Protein AF-A0A382MTM5-F1 (afdb_monomer_lite)

pLDDT: mean 97.76, std 1.12, range [91.94, 98.69]

Structure (mmCIF, N/CA/C/O backbone):
data_AF-A0A382MTM5-F1
#
_entry.id   AF-A0A382MTM5-F1
#
loop_
_atom_site.group_PDB
_atom_site.id
_atom_site.type_symbol
_atom_site.label_atom_id
_atom_site.label_alt_id
_atom_site.label_comp_id
_atom_site.label_asym_id
_atom_site.label_entity_id
_atom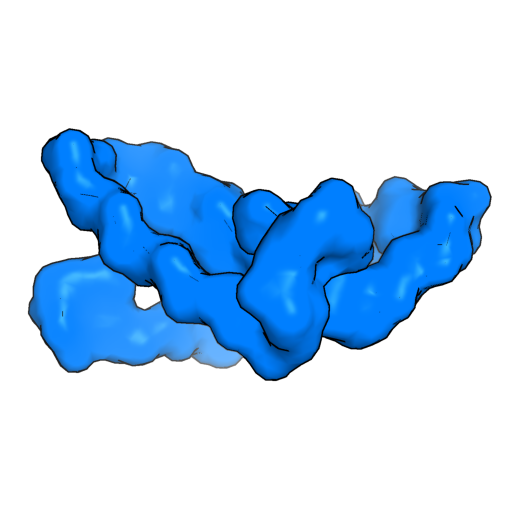_site.label_seq_id
_atom_site.pdbx_PDB_ins_code
_atom_site.Cartn_x
_atom_site.Cartn_y
_atom_site.Cartn_z
_atom_site.occupancy
_atom_site.B_iso_or_equiv
_atom_site.auth_seq_id
_atom_site.auth_comp_id
_atom_site.auth_asym_id
_atom_site.auth_atom_id
_atom_site.pdbx_PDB_model_num
ATOM 1 N N . VAL A 1 1 ? -10.175 6.602 2.877 1.00 96.94 1 VAL A N 1
ATOM 2 C CA . VAL A 1 1 ? -11.533 6.013 2.704 1.00 96.94 1 VAL A CA 1
ATOM 3 C C . VAL A 1 1 ? -12.597 7.008 3.160 1.00 96.94 1 VAL A C 1
ATOM 5 O O . VAL A 1 1 ? -12.372 7.675 4.163 1.00 96.94 1 VAL A O 1
ATOM 8 N N . ASN A 1 2 ? -13.727 7.145 2.450 1.00 97.38 2 ASN A N 1
ATOM 9 C CA . ASN A 1 2 ? -14.841 8.048 2.813 1.00 97.38 2 ASN A CA 1
ATOM 10 C C . ASN A 1 2 ? -14.401 9.495 3.129 1.00 97.38 2 ASN A C 1
ATOM 12 O O . ASN A 1 2 ? -14.769 10.062 4.156 1.00 97.38 2 ASN A O 1
ATOM 16 N N . GLY A 1 3 ? -13.536 10.061 2.279 1.00 96.62 3 GLY A N 1
ATOM 17 C CA . GLY A 1 3 ? -12.996 11.420 2.437 1.00 96.62 3 GLY A CA 1
ATOM 18 C C . GLY A 1 3 ? -11.937 11.592 3.535 1.00 96.62 3 GLY A C 1
ATOM 19 O O . GLY A 1 3 ? -11.416 12.690 3.702 1.00 96.62 3 GLY A O 1
ATOM 20 N N . LYS A 1 4 ? -11.590 10.532 4.275 1.00 97.94 4 LYS A N 1
ATOM 21 C CA . LYS A 1 4 ? -10.551 10.555 5.315 1.00 97.94 4 LYS A CA 1
ATOM 22 C C . LYS A 1 4 ? -9.249 9.937 4.816 1.00 97.94 4 LYS A C 1
ATOM 24 O O . LYS A 1 4 ? -9.267 8.914 4.121 1.00 97.94 4 LYS A O 1
ATOM 29 N N . THR A 1 5 ? -8.130 10.544 5.199 1.00 97.88 5 THR A N 1
ATOM 30 C CA . THR A 1 5 ? -6.781 10.036 4.923 1.00 97.88 5 THR A CA 1
ATOM 31 C C . THR A 1 5 ? -6.475 8.799 5.768 1.00 97.88 5 THR A C 1
ATOM 33 O O . THR A 1 5 ? -7.027 8.630 6.856 1.00 97.88 5 THR A O 1
ATOM 36 N N . ILE A 1 6 ? -5.575 7.946 5.276 1.00 98.25 6 ILE A N 1
ATOM 37 C CA . ILE A 1 6 ? -4.982 6.856 6.063 1.00 98.25 6 ILE A CA 1
ATOM 38 C C . ILE A 1 6 ? -4.240 7.422 7.289 1.00 98.25 6 ILE A C 1
ATOM 40 O O . ILE A 1 6 ? -3.721 8.541 7.236 1.00 98.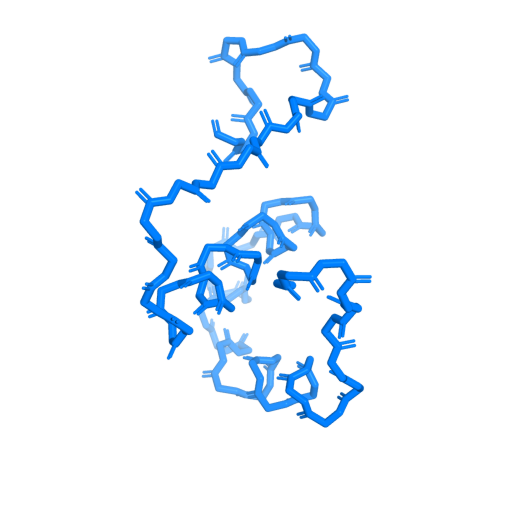25 6 ILE A O 1
ATOM 44 N N . SER A 1 7 ? -4.199 6.674 8.397 1.00 98.44 7 SER A N 1
ATOM 45 C CA . SER A 1 7 ? -3.494 7.100 9.613 1.00 98.44 7 SER A CA 1
ATOM 46 C C . SER A 1 7 ? -2.002 6.749 9.570 1.00 98.44 7 SER A C 1
ATOM 48 O O . SER A 1 7 ? -1.589 5.781 8.925 1.00 98.44 7 SER A O 1
ATOM 50 N N . ASN A 1 8 ? -1.182 7.501 10.309 1.00 98.44 8 ASN A N 1
ATOM 51 C CA . ASN A 1 8 ? 0.256 7.232 10.411 1.00 98.44 8 ASN A CA 1
ATOM 52 C C . ASN A 1 8 ? 0.542 5.859 11.035 1.00 98.44 8 ASN A C 1
ATOM 54 O O . ASN A 1 8 ? 1.479 5.169 10.635 1.00 98.44 8 ASN A O 1
ATOM 58 N N . GLU A 1 9 ? -0.276 5.432 11.992 1.00 98.56 9 GLU A N 1
ATOM 59 C CA . GLU A 1 9 ? -0.159 4.133 12.654 1.00 98.56 9 GLU A CA 1
ATOM 60 C C . GLU A 1 9 ? -0.403 2.988 11.668 1.00 98.56 9 GLU A C 1
ATOM 62 O O . GLU A 1 9 ? 0.312 1.981 11.701 1.00 98.56 9 GLU A O 1
ATOM 67 N N . GLU A 1 10 ? -1.376 3.144 10.765 1.00 98.44 10 GLU A N 1
ATOM 68 C CA . GLU A 1 10 ? -1.649 2.153 9.727 1.00 98.44 10 GLU A CA 1
ATOM 69 C C . GLU A 1 10 ? -0.495 2.074 8.719 1.00 98.44 10 GLU A C 1
ATOM 71 O O . GLU A 1 10 ? -0.045 0.967 8.407 1.00 98.44 10 GLU A O 1
ATOM 76 N N . ILE A 1 11 ? 0.061 3.220 8.304 1.00 98.56 11 ILE A N 1
ATOM 77 C CA . ILE A 1 11 ? 1.263 3.279 7.454 1.00 98.56 11 ILE A CA 1
ATOM 78 C C . ILE A 1 11 ? 2.423 2.531 8.124 1.00 98.56 11 ILE A C 1
ATOM 80 O O . ILE A 1 11 ? 3.025 1.637 7.527 1.00 98.56 11 ILE A O 1
ATOM 84 N N . ILE A 1 12 ? 2.730 2.849 9.387 1.00 98.56 12 ILE A N 1
ATOM 85 C CA . ILE A 1 12 ? 3.824 2.211 10.137 1.00 98.56 12 ILE A CA 1
ATOM 86 C C . ILE A 1 12 ? 3.598 0.698 10.241 1.00 98.56 12 ILE A C 1
ATOM 88 O O . ILE A 1 12 ? 4.538 -0.086 10.079 1.00 98.56 12 ILE A O 1
ATOM 92 N N . THR A 1 13 ? 2.360 0.279 10.497 1.00 98.56 13 THR A N 1
ATOM 93 C CA . THR A 1 13 ? 1.991 -1.136 10.610 1.00 98.56 13 THR A CA 1
ATOM 94 C C . THR A 1 13 ? 2.187 -1.868 9.286 1.00 98.56 13 THR A C 1
ATOM 96 O O . THR A 1 13 ? 2.809 -2.933 9.265 1.00 98.56 13 THR A O 1
ATOM 99 N N . PHE A 1 14 ? 1.728 -1.285 8.175 1.00 98.56 14 PHE A N 1
ATOM 100 C CA . PHE A 1 14 ? 1.934 -1.837 6.838 1.00 98.56 14 PHE A CA 1
ATOM 101 C C . PHE A 1 14 ? 3.425 -1.974 6.516 1.00 98.56 14 PHE A C 1
ATOM 103 O O . PHE A 1 14 ? 3.875 -3.047 6.107 1.00 98.56 14 PHE A O 1
ATOM 110 N N . MET A 1 15 ? 4.208 -0.919 6.759 1.00 98.50 15 MET A N 1
ATOM 111 C CA . MET A 1 15 ? 5.641 -0.914 6.462 1.00 98.50 15 MET A CA 1
ATOM 112 C C . MET A 1 15 ? 6.391 -1.969 7.275 1.00 98.50 15 MET A C 1
ATOM 114 O O . MET A 1 15 ? 7.224 -2.686 6.723 1.00 98.50 15 MET A O 1
ATOM 118 N N . LYS A 1 16 ? 6.074 -2.124 8.568 1.00 98.38 16 LYS A N 1
ATOM 119 C CA . LYS A 1 16 ? 6.670 -3.169 9.417 1.00 98.38 16 LYS A CA 1
ATOM 120 C C . LYS A 1 16 ? 6.299 -4.573 8.941 1.00 98.38 16 LYS A C 1
ATOM 122 O O . LYS A 1 16 ? 7.175 -5.430 8.856 1.00 98.38 16 LYS A O 1
ATOM 127 N N . LYS A 1 17 ? 5.024 -4.802 8.607 1.00 98.44 17 LYS A N 1
ATOM 128 C CA . LYS A 1 17 ? 4.521 -6.104 8.142 1.00 98.44 17 LYS A CA 1
ATOM 129 C C . LYS A 1 17 ? 5.172 -6.530 6.824 1.00 98.44 17 LYS A C 1
ATOM 131 O O . LYS A 1 17 ? 5.565 -7.684 6.681 1.00 98.44 17 LYS A O 1
ATOM 136 N N . ASN A 1 18 ? 5.320 -5.599 5.883 1.00 98.38 18 ASN A N 1
ATOM 137 C CA . ASN A 1 18 ? 5.745 -5.901 4.515 1.00 98.38 18 ASN A CA 1
ATOM 138 C C . ASN A 1 18 ? 7.231 -5.624 4.242 1.00 98.38 18 ASN A C 1
ATOM 140 O O . ASN A 1 18 ? 7.699 -5.873 3.133 1.00 98.38 18 ASN A O 1
ATOM 144 N N . GLN A 1 19 ? 8.003 -5.173 5.240 1.00 98.06 19 GLN A N 1
ATOM 145 C CA . GLN A 1 19 ? 9.402 -4.759 5.070 1.00 98.06 19 GLN A CA 1
ATOM 146 C C . GLN A 1 19 ? 10.267 -5.801 4.346 1.00 98.06 19 GLN A C 1
ATOM 148 O O . GLN A 1 19 ? 11.076 -5.447 3.489 1.00 98.06 19 GLN A O 1
ATOM 153 N N . LYS A 1 20 ? 10.114 -7.087 4.691 1.00 98.31 20 LYS A N 1
AT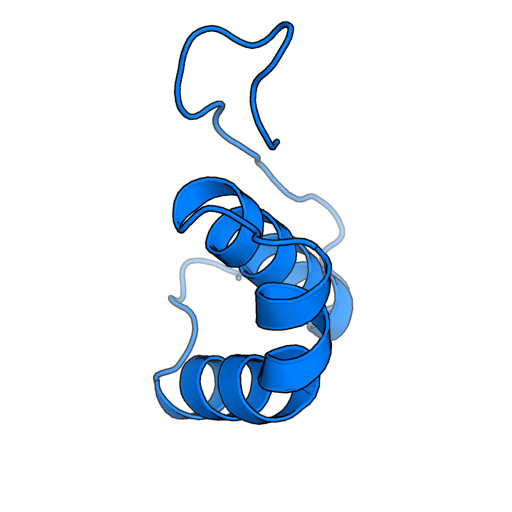OM 154 C CA . LYS A 1 20 ? 10.865 -8.176 4.048 1.00 98.31 20 LYS A CA 1
ATOM 155 C C . LYS A 1 20 ? 10.489 -8.322 2.573 1.00 98.31 20 LYS A C 1
ATOM 157 O O . LYS A 1 20 ? 11.378 -8.449 1.743 1.00 98.31 20 LYS A O 1
ATOM 162 N N . HIS A 1 21 ? 9.200 -8.256 2.247 1.00 98.00 21 HIS A N 1
ATOM 163 C CA . HIS A 1 21 ? 8.717 -8.365 0.870 1.00 98.00 21 HIS A CA 1
ATOM 164 C C . HIS A 1 21 ? 9.205 -7.198 0.015 1.00 98.00 21 HIS A C 1
ATOM 166 O O . HIS A 1 21 ? 9.811 -7.444 -1.021 1.00 98.00 21 HIS A O 1
ATOM 172 N N . ILE A 1 22 ? 9.042 -5.962 0.504 1.00 98.38 22 ILE A N 1
ATOM 173 C CA . ILE A 1 22 ? 9.501 -4.735 -0.169 1.00 98.38 22 ILE A CA 1
ATOM 174 C C . ILE A 1 22 ? 10.992 -4.836 -0.512 1.00 98.38 22 ILE A C 1
ATOM 176 O O . ILE A 1 22 ? 11.387 -4.566 -1.642 1.00 98.38 22 ILE A O 1
ATOM 180 N N . LYS A 1 23 ? 11.821 -5.287 0.443 1.00 98.00 23 LYS A N 1
ATOM 181 C CA . LYS A 1 23 ? 13.264 -5.469 0.229 1.00 98.00 23 LYS A CA 1
ATOM 182 C C . LYS A 1 23 ? 13.584 -6.589 -0.760 1.00 98.00 23 LYS A C 1
ATOM 184 O O . LYS A 1 23 ? 14.444 -6.399 -1.612 1.00 98.00 23 LYS A O 1
ATOM 189 N N . ASN A 1 24 ? 12.916 -7.736 -0.648 1.00 98.44 24 ASN A N 1
ATOM 190 C CA . ASN A 1 24 ? 13.212 -8.910 -1.470 1.00 98.44 24 ASN A CA 1
ATOM 191 C C . ASN A 1 24 ? 12.894 -8.686 -2.951 1.00 98.44 24 ASN A C 1
ATOM 193 O O . ASN A 1 24 ? 13.649 -9.143 -3.801 1.00 98.44 24 ASN A O 1
ATOM 197 N N . ILE A 1 25 ? 11.796 -7.989 -3.252 1.00 97.56 25 ILE A N 1
ATOM 198 C CA . ILE A 1 25 ? 11.399 -7.680 -4.635 1.00 97.56 25 ILE A CA 1
ATOM 199 C C . ILE A 1 25 ? 11.961 -6.341 -5.123 1.00 97.56 25 ILE A C 1
ATOM 201 O O . ILE A 1 25 ? 11.686 -5.950 -6.249 1.00 97.56 25 ILE A O 1
ATOM 205 N N . GLN A 1 26 ? 12.722 -5.640 -4.274 1.00 97.94 26 GLN A N 1
ATOM 206 C CA . GLN A 1 26 ? 13.268 -4.308 -4.545 1.00 97.94 26 GLN A CA 1
ATOM 207 C C . GLN A 1 26 ? 12.196 -3.313 -5.011 1.00 97.94 26 GLN A C 1
ATOM 209 O O . GLN A 1 26 ? 12.414 -2.541 -5.942 1.00 97.94 26 GLN A O 1
ATOM 214 N N . SER A 1 27 ? 11.034 -3.340 -4.352 1.00 97.94 27 SER A N 1
ATOM 215 C CA . SER A 1 27 ? 9.904 -2.501 -4.746 1.00 97.94 27 SER A CA 1
ATOM 216 C C . SER A 1 27 ? 10.260 -1.022 -4.630 1.00 97.94 27 SER A C 1
ATOM 218 O O . SER A 1 27 ? 10.857 -0.576 -3.643 1.00 97.94 27 SER A O 1
ATOM 220 N N . THR A 1 28 ? 9.863 -0.257 -5.639 1.00 98.06 28 THR A N 1
ATOM 221 C CA . THR A 1 28 ? 9.986 1.196 -5.627 1.00 98.06 28 THR A CA 1
ATOM 222 C C . THR A 1 28 ? 9.049 1.810 -4.589 1.00 98.06 28 THR A C 1
ATOM 224 O O . THR A 1 28 ? 8.101 1.182 -4.104 1.00 98.06 28 THR A O 1
ATOM 227 N N . PHE A 1 29 ? 9.291 3.081 -4.261 1.00 96.75 29 PHE A N 1
ATOM 228 C CA . PHE A 1 29 ? 8.375 3.845 -3.420 1.00 96.75 29 PHE A CA 1
ATOM 229 C C . PHE A 1 29 ? 6.946 3.813 -3.979 1.00 96.75 29 PHE A C 1
ATOM 231 O O . PHE A 1 29 ? 6.019 3.522 -3.230 1.00 96.75 29 PHE A O 1
ATOM 238 N N . PHE A 1 30 ? 6.788 4.043 -5.287 1.00 97.31 30 PHE A N 1
ATOM 239 C CA . PHE A 1 30 ? 5.481 4.183 -5.928 1.00 97.31 30 PHE A CA 1
ATOM 240 C C . PHE A 1 30 ? 4.687 2.870 -5.943 1.00 97.31 30 PHE A C 1
ATOM 242 O O . PHE A 1 30 ? 3.508 2.841 -5.586 1.00 97.31 30 PHE A O 1
ATOM 249 N N . GLU A 1 31 ? 5.355 1.759 -6.249 1.00 98.19 31 GLU A N 1
ATOM 250 C CA . GLU A 1 31 ? 4.766 0.420 -6.160 1.00 98.19 31 GLU A CA 1
ATOM 251 C C . GLU A 1 31 ? 4.352 0.089 -4.720 1.00 98.19 31 GLU A C 1
ATOM 253 O O . GLU A 1 31 ? 3.230 -0.354 -4.472 1.00 98.19 31 GLU A O 1
ATOM 258 N N . THR A 1 32 ? 5.226 0.366 -3.746 1.00 98.44 32 THR A N 1
ATOM 259 C CA . THR A 1 32 ? 4.949 0.099 -2.328 1.00 98.44 32 THR A CA 1
ATOM 260 C C . THR A 1 32 ? 3.746 0.901 -1.831 1.00 98.44 32 THR A C 1
ATOM 262 O O . THR A 1 32 ? 2.887 0.355 -1.134 1.00 98.44 32 THR A O 1
ATOM 265 N N . THR A 1 33 ? 3.656 2.188 -2.179 1.00 97.94 33 THR A N 1
ATOM 266 C CA . THR A 1 33 ? 2.520 3.034 -1.789 1.00 97.94 33 THR A CA 1
ATOM 267 C C . THR A 1 33 ? 1.229 2.635 -2.491 1.00 97.94 33 THR A C 1
ATOM 269 O O . THR A 1 33 ? 0.168 2.713 -1.877 1.00 97.94 33 THR A O 1
ATOM 272 N N . THR A 1 34 ? 1.306 2.149 -3.732 1.00 98.38 34 THR A N 1
ATOM 273 C CA . THR A 1 34 ? 0.133 1.656 -4.467 1.00 98.38 34 THR A CA 1
ATOM 274 C C . THR A 1 34 ? -0.445 0.407 -3.803 1.00 98.38 34 THR A C 1
ATOM 276 O O . THR A 1 34 ? -1.633 0.357 -3.484 1.00 98.38 34 THR A O 1
ATOM 279 N N . VAL A 1 35 ? 0.409 -0.561 -3.453 1.00 98.38 35 VAL A N 1
ATOM 280 C CA . VAL A 1 35 ? -0.014 -1.745 -2.685 1.00 98.38 35 VAL A CA 1
ATOM 281 C C . VAL A 1 35 ? -0.565 -1.352 -1.310 1.00 98.38 35 VAL A C 1
ATOM 283 O O . VAL A 1 35 ? -1.548 -1.933 -0.853 1.00 98.38 35 VAL A O 1
ATOM 286 N N . MET A 1 36 ? 0.024 -0.350 -0.648 1.00 98.69 36 MET A N 1
ATOM 287 C CA . MET A 1 36 ? -0.483 0.166 0.628 1.00 98.69 36 MET A CA 1
ATOM 288 C C . MET A 1 36 ? -1.888 0.764 0.496 1.00 98.69 36 MET A C 1
ATOM 290 O O . MET A 1 36 ? -2.730 0.525 1.362 1.00 98.69 36 MET A O 1
ATOM 294 N N . ALA A 1 37 ? -2.164 1.501 -0.584 1.00 98.56 37 ALA A N 1
ATOM 295 C CA . ALA A 1 37 ? -3.498 2.017 -0.867 1.00 98.56 37 ALA A CA 1
ATOM 296 C C . ALA A 1 37 ? -4.508 0.875 -1.065 1.00 98.56 37 ALA A C 1
ATOM 298 O O . ALA A 1 37 ? -5.583 0.906 -0.465 1.00 98.56 37 ALA A O 1
ATOM 299 N N . PHE A 1 38 ? -4.148 -0.170 -1.819 1.00 98.50 38 PHE A N 1
ATOM 300 C CA . PHE A 1 38 ? -5.013 -1.341 -2.016 1.00 98.50 38 PHE A CA 1
ATOM 301 C C . PHE A 1 38 ? -5.278 -2.109 -0.718 1.00 98.50 38 PHE A C 1
ATOM 303 O O . PHE A 1 38 ? -6.421 -2.481 -0.455 1.00 98.50 38 PHE A O 1
ATOM 310 N N . ASP A 1 39 ? -4.262 -2.296 0.128 1.00 98.56 39 ASP A N 1
ATOM 311 C CA . ASP A 1 39 ? -4.422 -2.908 1.453 1.00 98.56 39 ASP A CA 1
ATOM 312 C C . ASP A 1 39 ? -5.352 -2.071 2.350 1.00 98.56 39 ASP A C 1
ATOM 314 O O . ASP A 1 39 ? -6.259 -2.620 2.979 1.00 98.56 39 ASP A O 1
ATOM 318 N N . HIS A 1 40 ? -5.199 -0.741 2.353 1.00 98.56 40 HIS A N 1
ATOM 319 C CA . HIS A 1 40 ? -6.077 0.167 3.098 1.00 98.56 40 HIS A CA 1
ATOM 320 C C . HIS A 1 40 ? -7.530 0.103 2.601 1.00 98.56 40 HIS A C 1
ATOM 322 O O . HIS A 1 40 ? -8.449 0.004 3.416 1.00 98.56 40 HIS A O 1
ATOM 328 N N . PHE A 1 41 ? -7.761 0.110 1.285 1.00 98.62 41 PHE A N 1
ATOM 329 C CA . PHE A 1 41 ? -9.106 -0.013 0.711 1.00 98.62 41 PHE A CA 1
ATOM 330 C C . PHE A 1 41 ? -9.751 -1.367 1.021 1.00 98.62 41 PHE A C 1
ATOM 332 O O . PHE A 1 41 ? -10.910 -1.405 1.435 1.00 98.62 41 PHE A O 1
ATOM 339 N N . SER A 1 42 ? -8.987 -2.456 0.899 1.00 98.00 42 SER A N 1
ATOM 340 C CA . SER A 1 42 ? -9.443 -3.816 1.199 1.00 98.00 42 SER A CA 1
ATOM 341 C C . SER A 1 42 ? -9.878 -3.967 2.660 1.00 98.00 42 SER A C 1
ATOM 343 O O . SER A 1 42 ? -10.991 -4.409 2.931 1.00 98.00 42 SER A O 1
ATOM 345 N N . LYS A 1 43 ? -9.069 -3.495 3.619 1.00 97.94 43 LYS A N 1
ATOM 346 C CA . LYS A 1 43 ? -9.416 -3.526 5.056 1.00 97.94 43 LYS A CA 1
ATOM 347 C C . LYS A 1 43 ? -10.701 -2.777 5.398 1.00 97.94 43 LYS A C 1
ATOM 349 O O . LYS A 1 43 ? -11.372 -3.131 6.365 1.00 97.94 43 LYS A O 1
ATOM 354 N N . HIS A 1 44 ? -11.017 -1.728 4.643 1.00 97.94 44 HIS A N 1
ATOM 355 C CA . HIS A 1 44 ? -12.222 -0.932 4.851 1.00 97.94 44 HIS A CA 1
ATOM 356 C C . HIS A 1 44 ? -13.429 -1.449 4.063 1.00 97.94 44 HIS A C 1
ATOM 358 O O . HIS A 1 44 ? -14.506 -0.876 4.208 1.00 97.94 44 HIS A O 1
ATOM 364 N N . ASN A 1 45 ? -13.268 -2.520 3.276 1.00 98.00 45 ASN A N 1
ATOM 365 C CA . ASN A 1 45 ? -14.317 -3.123 2.455 1.00 98.00 45 ASN A CA 1
ATOM 366 C C . ASN A 1 45 ? -15.058 -2.075 1.609 1.00 98.00 45 ASN A C 1
ATOM 368 O O . ASN A 1 45 ? -16.284 -2.000 1.642 1.00 98.00 45 ASN A O 1
ATOM 372 N N . VAL A 1 46 ? -14.311 -1.214 0.909 1.00 98.19 46 VAL A N 1
ATOM 373 C CA . VAL A 1 46 ? -14.924 -0.185 0.057 1.00 98.19 46 VAL A CA 1
ATOM 374 C C . VAL A 1 46 ? -15.698 -0.827 -1.093 1.00 98.19 46 VAL A C 1
ATOM 376 O O . VAL A 1 46 ? -15.205 -1.757 -1.726 1.00 98.19 46 VAL A O 1
ATOM 379 N N . ASP A 1 47 ? -16.876 -0.291 -1.408 1.00 98.44 47 ASP A N 1
ATOM 380 C CA . ASP A 1 47 ? -17.654 -0.745 -2.567 1.00 98.44 47 ASP A CA 1
ATOM 381 C C . ASP A 1 47 ? -16.984 -0.341 -3.889 1.00 98.44 47 ASP A C 1
ATOM 383 O O . ASP A 1 47 ? -17.043 -1.059 -4.886 1.00 98.44 47 ASP A O 1
ATOM 387 N N . ILE A 1 48 ? -16.346 0.835 -3.897 1.00 97.94 48 ILE A N 1
ATOM 388 C CA . ILE A 1 48 ? -15.664 1.417 -5.054 1.00 97.94 48 ILE A CA 1
ATOM 389 C C . ILE A 1 48 ? -14.351 2.051 -4.589 1.00 97.94 48 ILE A C 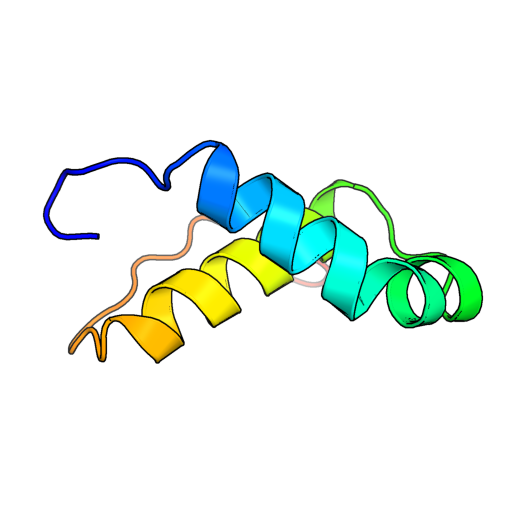1
ATOM 391 O O . ILE A 1 48 ? -14.329 2.843 -3.643 1.00 97.94 48 ILE A O 1
ATOM 395 N N . ALA A 1 49 ? -13.262 1.744 -5.295 1.00 97.94 49 ALA A N 1
ATOM 396 C CA . ALA A 1 49 ? -11.985 2.439 -5.185 1.00 97.94 49 ALA A CA 1
ATOM 397 C C . ALA A 1 49 ? -11.715 3.226 -6.475 1.00 97.94 49 ALA A C 1
ATOM 399 O O . ALA A 1 49 ? -11.863 2.693 -7.573 1.00 97.94 49 ALA A O 1
ATOM 400 N N . ILE A 1 50 ? -11.315 4.491 -6.340 1.00 97.81 50 ILE A N 1
ATOM 401 C CA . ILE A 1 50 ? -10.862 5.328 -7.457 1.00 97.81 50 ILE A CA 1
ATOM 402 C C . ILE A 1 50 ? -9.341 5.372 -7.390 1.00 97.81 50 ILE A C 1
ATOM 404 O O . ILE A 1 50 ? -8.786 5.733 -6.351 1.00 97.81 50 ILE A O 1
ATOM 40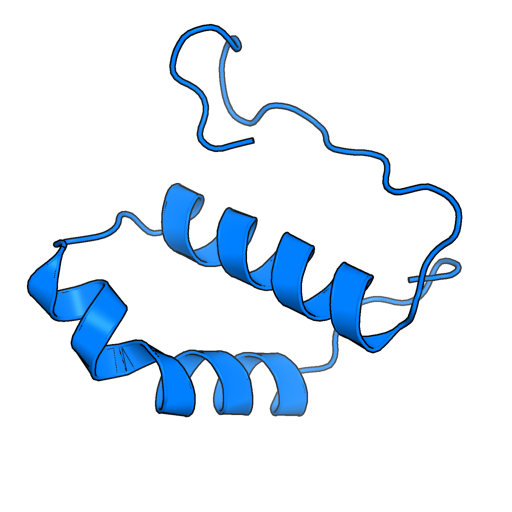8 N N . ILE A 1 51 ? -8.685 4.987 -8.482 1.00 97.81 51 ILE A N 1
ATOM 409 C CA . ILE A 1 51 ? -7.231 4.887 -8.558 1.00 97.81 51 ILE A CA 1
ATOM 410 C C . ILE A 1 51 ? -6.757 5.772 -9.709 1.00 97.81 51 ILE A C 1
ATOM 412 O O . ILE A 1 51 ? -7.141 5.575 -10.860 1.00 97.81 51 ILE A O 1
ATOM 416 N N . GLU A 1 52 ? -5.963 6.782 -9.370 1.00 97.88 52 GLU A N 1
ATOM 417 C CA . GLU A 1 52 ? -5.318 7.679 -10.325 1.00 97.88 52 GLU A CA 1
ATOM 418 C C . GLU A 1 52 ? -3.940 7.119 -10.679 1.00 97.88 52 GLU A C 1
ATOM 420 O O . GLU A 1 52 ? -3.137 6.864 -9.782 1.00 97.88 52 GLU A O 1
ATOM 425 N N . THR A 1 53 ? -3.667 6.940 -11.973 1.00 97.69 53 THR A N 1
ATOM 426 C CA . THR A 1 53 ? -2.358 6.489 -12.468 1.00 97.69 53 THR A CA 1
ATOM 427 C C . THR A 1 53 ? -1.268 7.492 -12.098 1.00 97.69 53 THR A C 1
ATOM 429 O O . THR A 1 53 ? -1.453 8.692 -12.310 1.00 97.69 53 THR A O 1
ATOM 432 N N . GLY A 1 54 ? -0.107 7.018 -11.650 1.00 95.31 54 GLY A N 1
ATOM 433 C CA . GLY A 1 54 ? 1.031 7.883 -11.334 1.00 95.31 54 GLY A CA 1
ATOM 434 C C . GLY A 1 54 ? 1.652 8.553 -12.552 1.00 95.31 54 GLY A C 1
ATOM 435 O O . GLY A 1 54 ? 1.814 9.774 -12.593 1.00 95.31 54 GLY A O 1
ATOM 436 N N . LEU A 1 55 ? 2.020 7.747 -13.551 1.00 94.88 55 LEU A N 1
ATOM 437 C CA . LEU A 1 55 ? 2.613 8.215 -14.797 1.00 94.88 55 LEU A CA 1
ATOM 438 C C . LEU A 1 55 ? 2.173 7.360 -15.991 1.00 94.88 55 LEU A C 1
ATOM 440 O O . LEU A 1 55 ? 2.545 6.196 -16.149 1.00 94.88 55 LEU A O 1
ATOM 444 N N . GLY A 1 56 ? 1.456 7.985 -16.923 1.00 96.38 56 GLY A N 1
ATOM 445 C CA . GLY A 1 56 ? 1.022 7.324 -18.150 1.00 96.38 56 GLY A CA 1
ATOM 446 C C . GLY A 1 56 ? -0.064 6.283 -17.881 1.00 96.38 56 GLY A C 1
ATOM 447 O O . GLY A 1 56 ? -1.231 6.640 -17.822 1.00 96.38 56 GLY A O 1
ATOM 448 N N . GLY A 1 57 ? 0.306 5.000 -17.790 1.00 96.06 57 GLY A N 1
ATOM 449 C CA . GLY A 1 57 ? -0.657 3.946 -17.443 1.00 96.06 57 GLY A CA 1
ATOM 450 C C . GLY A 1 57 ? -0.222 2.523 -17.789 1.00 96.06 57 GLY A C 1
ATOM 451 O O . GLY A 1 57 ? -0.322 1.633 -16.961 1.00 96.06 57 GLY A O 1
ATOM 452 N N . ARG A 1 58 ? 0.326 2.279 -18.989 1.00 97.25 58 ARG A N 1
ATOM 453 C CA . ARG A 1 58 ? 0.618 0.900 -19.452 1.00 97.25 58 ARG A CA 1
ATOM 454 C C . ARG A 1 58 ? 1.550 0.107 -18.523 1.00 97.25 58 ARG A C 1
ATOM 456 O O . ARG A 1 58 ? 1.458 -1.113 -18.490 1.00 97.25 58 ARG A O 1
ATOM 463 N N . LEU A 1 59 ? 2.475 0.792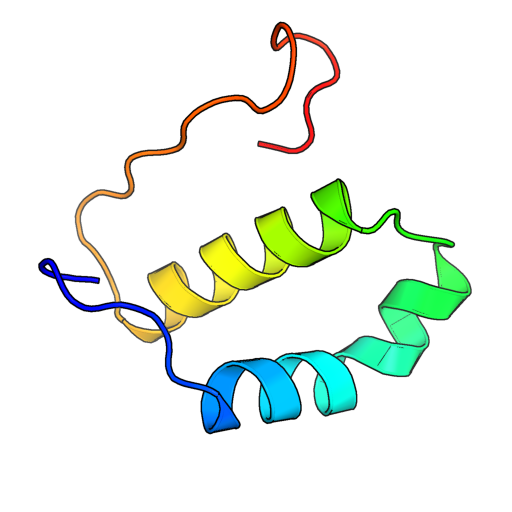 -17.858 1.00 96.12 59 LEU A N 1
ATOM 464 C CA . LEU A 1 59 ? 3.437 0.213 -16.916 1.00 96.12 59 LEU A CA 1
ATOM 465 C C . LEU A 1 59 ? 3.366 0.920 -15.553 1.00 96.12 59 LEU A C 1
ATOM 467 O O . LEU A 1 59 ? 4.343 0.901 -14.810 1.00 96.12 59 LEU A O 1
ATOM 471 N N . ASP A 1 60 ? 2.254 1.605 -15.270 1.00 97.06 60 ASP A N 1
ATOM 472 C CA . ASP A 1 60 ? 2.052 2.225 -13.963 1.00 97.06 60 ASP A CA 1
ATOM 473 C C . ASP A 1 60 ? 1.774 1.145 -12.910 1.00 97.06 60 ASP A C 1
ATOM 475 O O . ASP A 1 60 ? 1.374 0.029 -13.238 1.00 97.06 60 ASP A O 1
ATOM 479 N N . SER A 1 61 ? 2.030 1.456 -11.642 1.00 95.94 61 SER A N 1
ATOM 480 C CA . SER A 1 61 ? 1.839 0.494 -10.553 1.00 95.94 61 SER A CA 1
ATOM 481 C C . SER A 1 61 ? 0.370 0.252 -10.199 1.00 95.94 61 SER A C 1
ATOM 483 O O . SER A 1 61 ? 0.089 -0.717 -9.492 1.00 95.94 61 SER A O 1
ATOM 485 N N . THR A 1 62 ? -0.525 1.152 -10.621 1.00 91.94 62 THR A N 1
ATOM 486 C CA . THR A 1 62 ? -1.968 1.124 -10.338 1.00 91.94 62 THR A CA 1
ATOM 487 C C . THR A 1 62 ? -2.733 0.060 -11.098 1.00 91.94 62 THR A C 1
ATOM 489 O O . THR A 1 62 ? -2.444 -0.115 -12.302 1.00 91.94 62 THR A O 1
#

Secondary structure (DSSP, 8-state):
-TTPPPPHHHHHHHHHHHHHHHHHTT--HHHHHHHHHHHHHHHTT-S------SSSSTT---

Organism: NCBI:txid408172

Sequence (62 aa):
VNGKTISNEEIITFMKKNQKHIKNIQSTFFETTTVMAFDHFSKHNVDIAIIETGLGGRLDST

Foldseek 3Di:
DVPDDDDPVLVVVLCVVCVVVCVVVVPDPQLSVVVSVVVVCVVVVDPDDDDDFPPDPPPTSD

InterPro domains:
  IPR001645 Folylpolyglutamate synthetase [PTHR11136] (1-62)
  IPR036565 Mur-like, catalytic domain superfamily [G3DSA:3.40.1190.10] (1-62)
  IPR036565 Mur-like, catalytic domain superfamily [SSF53623] (1-62)

Radius of gyration: 12.34 Å; chains: 1; bounding box: 31×20×32 Å